Protein AF-A0A8H7S654-F1 (afdb_monomer_lite)

pLDDT: mean 80.06, std 17.84, range [28.2, 95.56]

Sequence (142 aa):
MSFQNPVYKNNNNHPKLPYNKSERLGEFLGFVPDQLANDLYNTYNVVVYTTLESLESYLKTLDGLSEIQIKEQLQRFDEKVEQILDKNFSGFEKYFYDNIFGVMIEGHIPLEHYEGLDLDVTEEQEDVVDRALEKSRRVVLA

Structure (mmCIF, N/CA/C/O backbone):
data_AF-A0A8H7S654-F1
#
_entry.id   AF-A0A8H7S654-F1
#
loop_
_atom_site.group_PDB
_atom_site.id
_atom_site.type_symbol
_atom_site.label_atom_id
_atom_site.label_alt_id
_atom_site.label_comp_id
_atom_site.label_asym_id
_atom_site.label_entity_id
_atom_site.label_seq_id
_atom_site.pdbx_PDB_ins_code
_atom_site.Cartn_x
_atom_site.Cartn_y
_atom_site.Cartn_z
_atom_site.occupancy
_atom_site.B_iso_or_equiv
_atom_site.auth_seq_id
_atom_site.auth_comp_id
_atom_site.auth_asym_id
_atom_site.auth_atom_id
_atom_site.pdbx_PDB_model_num
ATOM 1 N N . MET A 1 1 ? 22.113 -33.202 -12.160 1.00 37.47 1 MET A N 1
ATOM 2 C CA . MET A 1 1 ? 21.570 -32.321 -13.213 1.00 37.47 1 MET A CA 1
ATOM 3 C C . MET A 1 1 ? 22.258 -30.978 -13.070 1.00 37.47 1 MET A C 1
ATOM 5 O O . MET A 1 1 ? 21.954 -30.233 -12.152 1.00 37.47 1 MET A O 1
ATOM 9 N N . SER A 1 2 ? 23.295 -30.754 -13.869 1.00 28.20 2 SER A N 1
ATOM 10 C CA . SER A 1 2 ? 24.082 -29.523 -13.883 1.00 28.20 2 SER A CA 1
ATOM 11 C C . SER A 1 2 ? 23.364 -28.496 -14.751 1.00 28.20 2 SER A C 1
ATOM 13 O O . SER A 1 2 ? 23.279 -28.684 -15.964 1.00 28.20 2 SER A O 1
ATOM 15 N N . PHE A 1 3 ? 22.837 -27.440 -14.135 1.00 31.19 3 PHE A N 1
ATOM 16 C CA . PHE A 1 3 ? 22.347 -26.272 -14.858 1.00 31.19 3 PHE A CA 1
ATOM 17 C C . PHE A 1 3 ? 23.545 -25.617 -15.551 1.00 31.19 3 PHE A C 1
ATOM 19 O O . PHE A 1 3 ? 24.429 -25.063 -14.898 1.00 31.19 3 PHE A O 1
ATOM 26 N N . GLN A 1 4 ? 23.622 -25.754 -16.873 1.00 29.33 4 GLN A N 1
ATOM 27 C CA . GLN A 1 4 ? 24.526 -24.943 -17.675 1.00 29.33 4 GLN A CA 1
ATOM 28 C C . GLN A 1 4 ? 23.975 -23.519 -17.658 1.00 29.33 4 GLN A C 1
ATOM 30 O O . GLN A 1 4 ? 22.945 -23.248 -18.269 1.00 29.33 4 GLN A O 1
ATOM 35 N N . ASN A 1 5 ? 24.643 -22.625 -16.930 1.00 30.09 5 ASN A N 1
ATOM 36 C CA . ASN A 1 5 ? 24.411 -21.194 -17.078 1.00 30.09 5 ASN A CA 1
ATOM 37 C C . ASN A 1 5 ? 24.701 -20.818 -18.538 1.00 30.09 5 ASN A C 1
ATOM 39 O O . ASN A 1 5 ? 25.809 -21.107 -19.009 1.00 30.09 5 ASN A O 1
ATOM 43 N N . PRO A 1 6 ? 23.760 -20.193 -19.266 1.00 37.00 6 PRO A N 1
ATOM 44 C CA . PRO A 1 6 ? 24.076 -19.645 -20.571 1.00 37.00 6 PRO A CA 1
ATOM 45 C C . PRO A 1 6 ? 25.185 -18.604 -20.393 1.00 37.00 6 PRO A C 1
ATOM 47 O O . PRO A 1 6 ? 25.099 -17.699 -19.563 1.00 37.00 6 PRO A O 1
ATOM 50 N N . VAL A 1 7 ? 26.272 -18.787 -21.142 1.00 32.69 7 VAL A N 1
ATOM 51 C CA . VAL A 1 7 ? 27.391 -17.847 -21.197 1.00 32.69 7 VAL A CA 1
ATOM 52 C C . VAL A 1 7 ? 26.879 -16.589 -21.888 1.00 32.69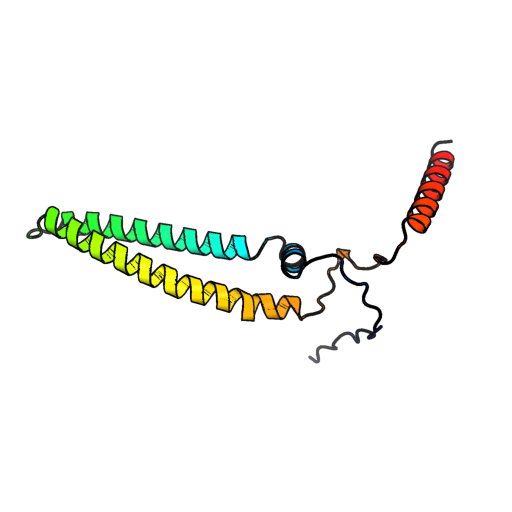 7 VAL A C 1
ATOM 54 O O . VAL A 1 7 ? 26.892 -16.495 -23.115 1.00 32.69 7 VAL A O 1
ATOM 57 N N . TYR A 1 8 ? 26.406 -15.626 -21.102 1.00 38.25 8 TYR A N 1
ATOM 58 C CA . TYR A 1 8 ? 26.170 -14.278 -21.592 1.00 38.25 8 TYR A CA 1
ATOM 59 C C . TYR A 1 8 ? 27.522 -13.707 -22.017 1.00 38.25 8 TYR A C 1
ATOM 61 O O . TYR A 1 8 ? 28.416 -13.490 -21.196 1.00 38.25 8 TYR A O 1
ATOM 69 N N . LYS A 1 9 ? 27.702 -13.522 -23.329 1.00 35.19 9 LYS A N 1
ATOM 70 C CA . LYS A 1 9 ? 28.824 -12.753 -23.862 1.00 35.19 9 LYS A CA 1
ATOM 71 C C . LYS A 1 9 ? 28.697 -11.347 -23.291 1.00 35.19 9 LYS A C 1
ATOM 73 O O . LYS A 1 9 ? 27.793 -10.610 -23.668 1.00 35.19 9 LYS A O 1
ATOM 78 N N . ASN A 1 10 ? 29.587 -11.015 -22.364 1.00 38.44 10 ASN A N 1
ATOM 79 C CA . ASN A 1 10 ? 29.697 -9.688 -21.786 1.00 38.44 10 ASN A CA 1
ATOM 80 C C . ASN A 1 10 ? 30.228 -8.722 -22.858 1.00 38.44 10 ASN A C 1
ATOM 82 O O . ASN A 1 10 ? 31.432 -8.489 -22.967 1.00 38.44 10 ASN A O 1
ATOM 86 N N . ASN A 1 11 ? 29.331 -8.236 -23.714 1.00 37.34 11 ASN A N 1
ATOM 87 C CA . ASN A 1 11 ? 29.582 -7.062 -24.530 1.00 37.34 11 ASN A CA 1
ATOM 88 C C . ASN A 1 11 ? 29.307 -5.857 -23.632 1.00 37.34 11 ASN A C 1
ATOM 90 O O . ASN A 1 11 ? 28.156 -5.521 -23.383 1.00 37.34 11 ASN A O 1
ATOM 94 N N . ASN A 1 12 ? 30.372 -5.201 -23.171 1.00 37.12 12 ASN A N 1
ATOM 95 C CA . ASN A 1 12 ? 30.350 -3.997 -22.328 1.00 37.12 12 ASN A CA 1
ATOM 96 C C . ASN A 1 12 ? 29.706 -2.751 -22.994 1.00 37.12 12 ASN A C 1
ATOM 98 O O . ASN A 1 12 ? 29.946 -1.632 -22.554 1.00 37.12 12 ASN A O 1
ATOM 102 N N . ASN A 1 13 ? 28.891 -2.930 -24.034 1.00 42.69 13 ASN A N 1
ATOM 103 C CA . ASN A 1 13 ? 28.060 -1.902 -24.648 1.00 42.69 13 ASN A CA 1
ATOM 104 C C . ASN A 1 13 ? 26.600 -2.271 -24.385 1.00 42.69 13 ASN A C 1
ATOM 106 O O . ASN A 1 13 ? 25.887 -2.705 -25.285 1.00 42.69 13 ASN A O 1
ATOM 110 N N . HIS A 1 14 ? 26.175 -2.166 -23.128 1.00 46.88 14 HIS A N 1
ATOM 111 C CA . HIS A 1 14 ? 24.747 -2.122 -22.858 1.00 46.88 14 HIS A CA 1
ATOM 112 C C . HIS A 1 14 ? 24.264 -0.717 -23.236 1.00 46.88 14 HIS A C 1
ATOM 114 O O . HIS A 1 14 ? 24.842 0.250 -22.721 1.00 46.88 14 HIS A O 1
ATOM 120 N N . PRO A 1 15 ? 23.261 -0.587 -24.125 1.00 50.28 15 PRO A N 1
ATOM 121 C CA . PRO A 1 15 ? 22.669 0.707 -24.428 1.00 50.28 15 PRO A CA 1
ATOM 122 C C . PRO A 1 15 ? 22.257 1.364 -23.112 1.00 50.28 15 PRO A C 1
ATOM 124 O O . PRO A 1 15 ? 21.775 0.696 -22.187 1.00 50.28 15 PRO A O 1
ATOM 127 N N . LYS 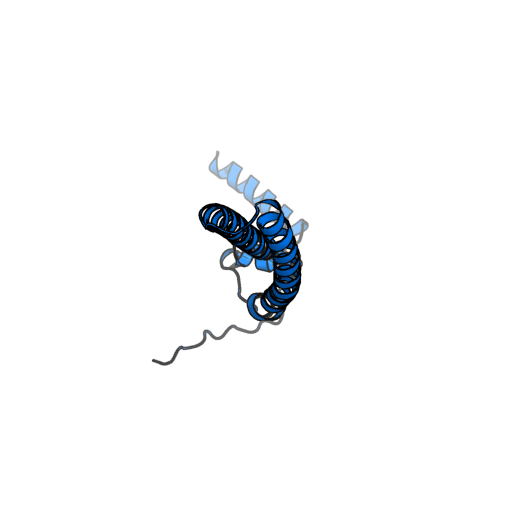A 1 16 ? 22.506 2.671 -22.983 1.00 49.75 16 LYS A N 1
ATOM 128 C CA . LYS A 1 16 ? 22.034 3.424 -21.818 1.00 49.75 16 LYS A CA 1
ATOM 129 C C . LYS A 1 16 ? 20.514 3.388 -21.854 1.00 49.75 16 LYS A C 1
ATOM 131 O O . LYS A 1 16 ? 19.899 4.123 -22.616 1.00 49.75 16 LYS A O 1
ATOM 136 N N . LEU A 1 17 ? 19.933 2.518 -21.033 1.00 56.25 17 LEU A N 1
ATOM 137 C CA . LEU A 1 17 ? 18.489 2.394 -20.914 1.00 56.25 17 LEU A CA 1
ATOM 138 C C . LEU A 1 17 ? 17.906 3.777 -20.567 1.00 56.25 17 LEU A C 1
ATOM 140 O O . LEU A 1 17 ? 18.407 4.421 -19.640 1.00 56.25 17 LEU A O 1
ATOM 144 N N . PRO A 1 18 ? 16.877 4.249 -21.286 1.00 55.88 18 PRO A N 1
ATOM 145 C CA . PRO A 1 18 ? 16.382 5.621 -21.160 1.00 55.88 18 PRO A CA 1
ATOM 146 C C . PRO A 1 18 ? 15.530 5.867 -19.900 1.00 55.88 18 PRO A C 1
ATOM 148 O O . PRO A 1 18 ? 15.004 6.964 -19.728 1.00 55.88 18 PRO A O 1
ATOM 151 N N . TYR A 1 19 ? 15.406 4.877 -19.011 1.00 63.47 19 TYR A N 1
ATOM 152 C CA . TYR A 1 19 ? 14.404 4.848 -17.945 1.00 63.47 19 TYR A CA 1
ATOM 153 C C . TYR A 1 19 ? 14.995 4.798 -16.536 1.00 63.47 19 TYR A C 1
ATOM 155 O O . TYR A 1 19 ? 16.118 4.335 -16.303 1.00 63.47 19 TYR A O 1
ATOM 163 N N . ASN A 1 20 ? 14.200 5.254 -15.568 1.00 70.44 20 ASN A N 1
ATOM 164 C CA . ASN A 1 20 ? 14.524 5.143 -14.152 1.00 70.44 20 ASN A CA 1
ATOM 165 C C . ASN A 1 20 ? 14.342 3.690 -13.647 1.00 70.44 20 ASN A C 1
ATOM 167 O O . ASN A 1 20 ? 13.704 2.849 -14.282 1.00 70.44 20 ASN A O 1
ATOM 171 N N . LYS A 1 21 ? 14.906 3.369 -12.474 1.00 73.44 21 LYS A N 1
ATOM 172 C CA . LYS A 1 21 ? 14.855 2.009 -11.897 1.00 73.44 21 LYS A CA 1
ATOM 173 C C . LYS A 1 21 ? 13.424 1.490 -11.672 1.00 73.44 21 LYS A C 1
ATOM 175 O O . LYS A 1 21 ? 13.189 0.294 -11.829 1.00 73.44 21 LYS A O 1
ATOM 180 N N . SER A 1 22 ? 12.493 2.369 -11.309 1.00 72.50 22 SER A N 1
ATOM 181 C CA . SER A 1 22 ? 11.094 2.030 -11.029 1.00 72.50 22 SER A CA 1
ATOM 182 C C . SER A 1 22 ? 10.303 1.725 -12.302 1.00 72.50 22 SER A C 1
ATOM 184 O O . SER A 1 22 ? 9.494 0.805 -12.301 1.00 72.50 22 SER A O 1
ATOM 186 N N . GLU A 1 23 ? 10.569 2.434 -13.400 1.00 76.19 23 GLU A N 1
ATOM 187 C CA . GLU A 1 23 ? 9.962 2.181 -14.716 1.00 76.19 23 GLU A CA 1
ATOM 188 C C . GLU A 1 23 ? 10.365 0.804 -15.250 1.00 76.19 23 GLU A C 1
ATOM 190 O O . GLU A 1 23 ? 9.508 0.029 -15.671 1.00 76.19 23 GLU A O 1
ATOM 195 N N . ARG A 1 24 ? 11.649 0.445 -15.125 1.00 75.69 24 ARG A N 1
ATOM 196 C CA . ARG A 1 24 ? 12.143 -0.885 -15.512 1.00 75.69 24 ARG A CA 1
ATOM 197 C C . ARG A 1 24 ? 11.527 -2.005 -14.673 1.00 75.69 24 ARG A C 1
ATOM 199 O O . ARG A 1 24 ? 11.211 -3.066 -15.203 1.00 75.69 24 ARG A O 1
ATOM 206 N N . LEU A 1 25 ? 11.361 -1.788 -13.367 1.00 78.38 25 LEU A N 1
ATOM 207 C CA . LEU A 1 25 ? 10.642 -2.737 -12.512 1.00 78.38 25 LEU A CA 1
ATOM 208 C C . LEU A 1 25 ? 9.180 -2.867 -12.927 1.00 78.38 25 LEU A C 1
ATOM 210 O O . LEU A 1 25 ? 8.675 -3.982 -12.972 1.00 78.38 25 LEU A O 1
ATOM 214 N N . GLY A 1 26 ? 8.526 -1.749 -13.243 1.00 80.12 26 GLY A N 1
ATOM 215 C CA . GLY A 1 26 ? 7.148 -1.731 -13.722 1.00 80.12 26 GLY A CA 1
ATOM 216 C C . GLY A 1 26 ? 6.965 -2.552 -14.993 1.00 80.12 26 GLY A C 1
ATOM 217 O O . GLY A 1 26 ? 6.055 -3.372 -15.080 1.00 80.12 26 GLY A O 1
ATOM 218 N N . GLU A 1 27 ? 7.875 -2.384 -15.949 1.00 80.25 27 GLU A N 1
ATOM 219 C CA . GLU A 1 27 ? 7.902 -3.150 -17.193 1.00 80.25 27 GLU A CA 1
ATOM 220 C C . GLU A 1 27 ? 8.183 -4.641 -16.953 1.00 80.25 27 GLU A C 1
ATOM 222 O O . GLU A 1 27 ? 7.499 -5.496 -17.512 1.00 80.25 27 GLU A O 1
ATOM 227 N N . PHE A 1 28 ? 9.140 -4.968 -16.078 1.00 80.12 28 PHE A N 1
ATOM 228 C CA . PHE A 1 28 ? 9.479 -6.355 -15.750 1.00 80.12 28 PHE A CA 1
ATOM 229 C C . PHE A 1 28 ? 8.361 -7.095 -15.012 1.00 80.12 28 PHE A C 1
ATOM 231 O O . PHE A 1 28 ? 8.099 -8.264 -15.289 1.00 80.12 28 PHE A O 1
ATOM 238 N N . LEU A 1 29 ? 7.706 -6.430 -14.064 1.00 82.00 29 LEU A N 1
ATOM 239 C CA . LEU A 1 29 ? 6.672 -7.032 -13.228 1.00 82.00 29 LEU A CA 1
ATOM 240 C C . LEU A 1 29 ? 5.282 -6.974 -13.874 1.00 82.00 29 LEU A C 1
ATOM 242 O O . LEU A 1 29 ? 4.390 -7.715 -13.465 1.00 82.00 29 LEU A O 1
ATOM 246 N N . GLY A 1 30 ? 5.080 -6.094 -14.858 1.00 84.75 30 GLY A N 1
ATOM 247 C CA . GLY A 1 30 ? 3.763 -5.787 -15.421 1.00 84.75 30 GLY A CA 1
ATOM 248 C C . GLY A 1 30 ? 2.869 -4.963 -14.485 1.00 84.75 30 GLY A C 1
ATOM 249 O O . GLY A 1 30 ? 1.692 -4.764 -14.778 1.00 84.75 30 GLY A O 1
ATOM 250 N N . PHE A 1 31 ? 3.407 -4.491 -13.359 1.00 84.25 31 PHE A N 1
ATOM 251 C CA . PHE A 1 31 ? 2.745 -3.614 -12.397 1.00 84.25 31 PHE A CA 1
ATOM 252 C C . PHE A 1 31 ? 3.787 -2.760 -11.675 1.00 84.25 31 PHE A C 1
ATOM 254 O O . PHE A 1 31 ? 4.948 -3.150 -11.560 1.00 84.25 31 PHE A O 1
ATOM 261 N N . VAL A 1 32 ? 3.378 -1.606 -11.144 1.00 85.12 32 VAL A N 1
ATOM 262 C CA . VAL A 1 32 ? 4.284 -0.754 -10.364 1.00 85.12 32 VAL A CA 1
ATOM 263 C C . VAL A 1 32 ? 4.361 -1.291 -8.929 1.00 85.12 32 VAL A C 1
ATOM 265 O O . VAL A 1 32 ? 3.321 -1.380 -8.279 1.00 85.12 32 VAL A O 1
ATOM 268 N N . PRO A 1 33 ? 5.553 -1.615 -8.397 1.00 83.69 33 PRO A N 1
ATOM 269 C CA . PRO A 1 33 ? 5.756 -2.024 -7.003 1.00 83.69 33 PRO A CA 1
ATOM 270 C C . PRO A 1 33 ? 4.969 -1.235 -5.949 1.00 83.69 33 PRO A C 1
ATOM 272 O O . PRO A 1 33 ? 4.397 -1.836 -5.038 1.00 83.69 33 PRO A O 1
ATOM 275 N N . ASP A 1 34 ? 4.878 0.089 -6.117 1.00 84.69 34 ASP A N 1
ATOM 276 C CA . ASP A 1 34 ? 4.175 0.982 -5.187 1.00 84.69 34 ASP A CA 1
AT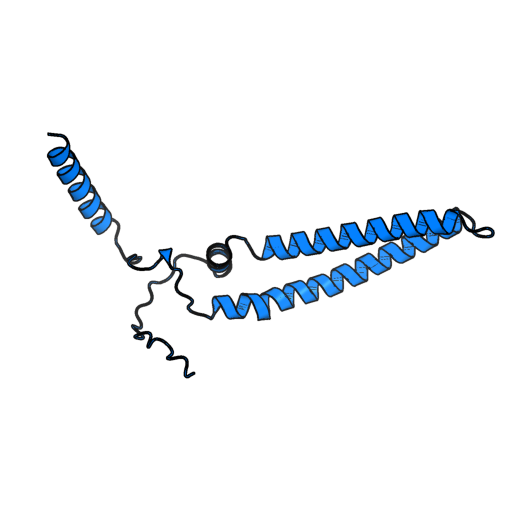OM 277 C C . ASP A 1 34 ? 2.686 0.640 -5.115 1.00 84.69 34 ASP A C 1
ATOM 279 O O . ASP A 1 34 ? 2.071 0.725 -4.056 1.00 84.69 34 ASP A O 1
ATOM 283 N N . GLN A 1 35 ? 2.091 0.218 -6.233 1.00 87.75 35 GLN A N 1
ATOM 284 C CA . GLN A 1 35 ? 0.691 -0.202 -6.268 1.00 87.75 35 GLN A CA 1
ATOM 285 C C . GLN A 1 35 ? 0.484 -1.459 -5.427 1.00 87.75 35 GLN A C 1
ATOM 287 O O . GLN A 1 35 ? -0.443 -1.498 -4.628 1.00 87.75 35 GLN A O 1
ATOM 292 N N . LEU A 1 36 ? 1.387 -2.440 -5.519 1.00 88.56 36 LEU A N 1
ATOM 293 C CA . LEU A 1 36 ? 1.298 -3.656 -4.710 1.00 88.56 36 LEU A CA 1
ATOM 294 C C . LEU A 1 36 ? 1.429 -3.354 -3.210 1.00 88.56 36 LEU A C 1
ATOM 296 O O . LEU A 1 36 ? 0.667 -3.894 -2.410 1.00 88.56 36 LEU A O 1
ATOM 300 N N . ALA A 1 37 ? 2.372 -2.492 -2.817 1.00 88.50 37 ALA A N 1
ATOM 301 C CA . ALA A 1 37 ? 2.515 -2.080 -1.421 1.00 88.50 37 ALA A CA 1
ATOM 302 C C . ALA A 1 37 ? 1.245 -1.371 -0.914 1.00 88.50 37 ALA A C 1
ATOM 304 O O . ALA A 1 37 ? 0.729 -1.715 0.150 1.00 88.50 37 ALA A O 1
ATOM 305 N N . ASN A 1 38 ? 0.687 -0.453 -1.705 1.00 90.38 38 ASN A N 1
ATOM 306 C CA . ASN A 1 38 ? -0.560 0.235 -1.370 1.00 90.38 38 ASN A CA 1
ATOM 307 C C . ASN A 1 38 ? -1.756 -0.722 -1.262 1.00 90.38 38 ASN A C 1
ATOM 309 O O . ASN A 1 38 ? -2.539 -0.626 -0.318 1.00 90.38 38 ASN A O 1
ATOM 313 N N . ASP A 1 39 ? -1.895 -1.674 -2.184 1.00 93.56 39 ASP A N 1
ATOM 314 C CA . ASP A 1 39 ? -2.986 -2.653 -2.167 1.00 93.56 39 ASP A CA 1
ATOM 315 C C . ASP A 1 39 ? -2.905 -3.571 -0.943 1.00 93.56 39 ASP A C 1
ATOM 317 O O . ASP A 1 39 ? -3.924 -3.875 -0.311 1.00 93.56 39 ASP A O 1
ATOM 321 N N . LEU A 1 40 ? -1.690 -3.972 -0.556 1.00 91.44 40 LEU A N 1
ATOM 322 C CA . LEU A 1 40 ? -1.458 -4.719 0.677 1.00 91.44 40 LEU A CA 1
ATOM 323 C C . LEU A 1 40 ? -1.849 -3.889 1.904 1.00 91.44 40 LEU A C 1
ATOM 325 O O . LEU A 1 40 ? -2.595 -4.390 2.745 1.00 91.44 40 LEU A O 1
ATOM 329 N N . TYR A 1 41 ? -1.415 -2.629 1.994 1.00 91.81 41 TYR A N 1
ATOM 330 C CA . TYR A 1 41 ? -1.770 -1.733 3.100 1.00 91.81 41 TYR A CA 1
ATOM 331 C C . TYR A 1 41 ? -3.288 -1.556 3.229 1.00 91.81 41 TYR A C 1
ATOM 333 O O . TYR A 1 41 ? -3.860 -1.754 4.302 1.00 91.81 41 TYR A O 1
ATOM 341 N N . ASN A 1 42 ? -3.963 -1.285 2.112 1.00 93.12 42 ASN A N 1
ATOM 342 C CA . ASN A 1 42 ? -5.417 -1.152 2.066 1.00 93.12 42 ASN A CA 1
ATOM 343 C C . ASN A 1 42 ? -6.119 -2.439 2.513 1.00 93.12 42 ASN A C 1
ATOM 345 O O . ASN A 1 42 ? -7.083 -2.388 3.277 1.00 93.12 42 ASN A O 1
ATOM 349 N N . THR A 1 43 ? -5.617 -3.599 2.086 1.00 94.69 43 THR A N 1
ATOM 350 C CA . THR A 1 43 ? -6.151 -4.899 2.509 1.00 94.69 43 THR A CA 1
ATOM 351 C C . THR A 1 43 ? -6.007 -5.094 4.018 1.00 94.69 43 THR A C 1
ATOM 353 O O . THR A 1 43 ? -6.961 -5.515 4.672 1.00 94.69 43 THR A O 1
ATOM 356 N N . TYR A 1 44 ? -4.850 -4.753 4.593 1.00 90.38 44 TYR A N 1
ATOM 357 C CA . TYR A 1 44 ? -4.650 -4.812 6.041 1.00 90.38 44 TYR A CA 1
ATOM 358 C C . TYR A 1 44 ? -5.640 -3.920 6.790 1.00 90.38 44 TYR A C 1
ATOM 360 O O . TYR A 1 44 ? -6.273 -4.395 7.734 1.00 90.38 44 TYR A O 1
ATOM 368 N N . ASN A 1 45 ? -5.840 -2.681 6.337 1.00 90.75 45 ASN A N 1
ATOM 369 C CA . ASN A 1 45 ? -6.804 -1.763 6.944 1.00 90.75 45 ASN A CA 1
ATOM 370 C C . ASN A 1 45 ? -8.228 -2.324 6.909 1.00 90.75 45 ASN A C 1
ATOM 372 O O . ASN A 1 45 ? -8.913 -2.330 7.930 1.00 90.75 45 ASN A O 1
ATOM 376 N N . VAL A 1 46 ? -8.661 -2.882 5.773 1.00 94.62 46 VAL A N 1
ATOM 377 C CA . VAL A 1 46 ? -9.982 -3.522 5.666 1.00 94.62 46 VAL A CA 1
ATOM 378 C C . VAL A 1 46 ? -10.132 -4.654 6.682 1.00 94.62 46 VAL A C 1
ATOM 380 O O . VAL A 1 46 ? -11.149 -4.719 7.375 1.00 94.62 46 VAL A O 1
ATOM 383 N N . VAL A 1 47 ? -9.131 -5.532 6.815 1.00 94.56 47 VAL A N 1
ATOM 384 C CA . VAL A 1 47 ? -9.179 -6.640 7.784 1.00 94.56 47 VAL A CA 1
ATOM 385 C C . VAL A 1 47 ? -9.258 -6.118 9.216 1.00 94.56 47 VAL A C 1
ATOM 387 O O . VAL A 1 47 ? -10.037 -6.641 10.015 1.00 94.56 47 VAL A O 1
ATOM 390 N N . VAL A 1 48 ? -8.482 -5.089 9.544 1.00 92.12 48 VAL A N 1
ATOM 391 C CA . VAL A 1 48 ? -8.424 -4.504 10.887 1.00 92.12 48 VAL A CA 1
ATOM 392 C C . VAL A 1 48 ? -9.763 -3.892 11.261 1.00 92.12 48 VAL A C 1
ATOM 394 O O . VAL A 1 48 ? -10.349 -4.324 12.253 1.00 92.12 48 VAL A O 1
ATOM 397 N N . TYR A 1 49 ? -10.303 -2.986 10.444 1.00 93.44 49 TYR A N 1
ATOM 398 C CA . TYR A 1 49 ? -11.589 -2.353 10.735 1.00 93.44 49 TYR A CA 1
ATOM 399 C C . TYR A 1 49 ? -12.725 -3.378 10.795 1.00 93.44 49 TYR A C 1
ATOM 401 O O . TYR A 1 49 ? -13.491 -3.380 11.755 1.00 93.44 49 TYR A O 1
ATOM 409 N N . THR A 1 50 ? -12.764 -4.342 9.868 1.00 95.56 50 THR A N 1
ATOM 410 C CA . THR A 1 50 ? -13.758 -5.433 9.906 1.00 95.56 50 THR A CA 1
ATOM 411 C C . THR A 1 50 ? -13.664 -6.240 11.206 1.00 95.56 50 THR A C 1
ATOM 413 O O . THR A 1 50 ? -14.676 -6.639 11.791 1.00 95.56 50 THR A O 1
ATOM 416 N N . THR A 1 51 ? -12.443 -6.486 11.690 1.00 94.94 51 THR A N 1
ATOM 417 C CA . T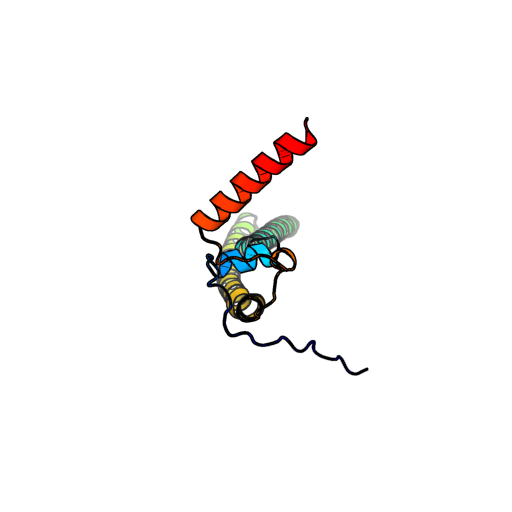HR A 1 51 ? -12.214 -7.206 12.949 1.00 94.94 51 THR A CA 1
ATOM 418 C C . THR A 1 51 ? -12.654 -6.376 14.152 1.00 94.94 51 THR A C 1
ATOM 420 O O . THR A 1 51 ? -13.273 -6.921 15.064 1.00 94.94 51 THR A O 1
ATOM 423 N N . LEU A 1 52 ? -12.381 -5.069 14.156 1.00 93.56 52 LEU A N 1
ATOM 424 C CA . LEU A 1 52 ? -12.797 -4.154 15.220 1.00 93.56 52 LEU A CA 1
ATOM 425 C C . LEU A 1 52 ? -14.318 -4.017 15.298 1.00 93.56 52 LEU A C 1
ATOM 427 O O . LEU A 1 52 ? -14.873 -4.112 16.388 1.00 93.56 52 LEU A O 1
ATOM 431 N N . GLU A 1 53 ? -14.998 -3.891 14.160 1.00 93.38 53 GLU A N 1
ATOM 432 C CA . GLU A 1 53 ? -16.464 -3.864 14.082 1.00 93.38 53 GLU A CA 1
ATOM 433 C C . GLU A 1 53 ? -17.087 -5.177 14.577 1.00 93.38 53 GLU A C 1
ATOM 435 O O . GLU A 1 53 ? -18.081 -5.188 15.315 1.00 93.38 53 GLU A O 1
ATOM 440 N N . SER A 1 54 ? -16.479 -6.307 14.209 1.00 95.38 54 SER A N 1
ATOM 441 C CA . SER A 1 54 ? -16.905 -7.630 14.674 1.00 95.38 54 SER A CA 1
ATOM 442 C C . SER A 1 54 ? -16.700 -7.783 16.182 1.00 95.38 54 SER A C 1
ATOM 444 O O . SER A 1 54 ? -17.565 -8.316 16.880 1.00 95.38 54 SER A O 1
ATOM 446 N N . LEU A 1 55 ? -15.578 -7.280 16.702 1.00 93.75 55 LEU A N 1
ATOM 447 C CA . LEU A 1 55 ? -15.281 -7.266 18.129 1.00 93.75 55 LEU A CA 1
ATOM 448 C C . LEU A 1 55 ? -16.252 -6.357 18.890 1.00 93.75 55 LEU A C 1
ATOM 450 O O . LEU A 1 55 ? -16.755 -6.764 19.934 1.00 93.75 55 LEU A O 1
ATOM 454 N N . GLU A 1 56 ? -16.572 -5.172 18.367 1.00 93.25 56 GLU A N 1
ATOM 455 C CA . GLU A 1 56 ? -17.586 -4.280 18.937 1.00 93.25 56 GLU A CA 1
ATOM 456 C C . GLU A 1 56 ? -18.941 -4.974 19.032 1.00 93.25 56 GLU A C 1
ATOM 458 O O . GLU A 1 56 ? -19.573 -4.980 20.091 1.00 93.25 56 GLU A O 1
ATOM 463 N N . SER A 1 57 ? -19.361 -5.594 17.931 1.00 93.38 57 SER A N 1
ATOM 464 C CA . SER A 1 57 ? -20.626 -6.316 17.848 1.00 93.38 57 SER A CA 1
ATOM 465 C C . SER A 1 57 ? -20.677 -7.451 18.864 1.00 93.38 57 SER A C 1
ATOM 467 O O . SER A 1 57 ? -21.676 -7.597 19.563 1.00 93.38 57 SER A O 1
ATOM 469 N N . TYR A 1 58 ? -19.588 -8.208 19.008 1.00 94.19 58 TYR A N 1
ATOM 470 C CA . TYR A 1 58 ? -19.475 -9.262 20.011 1.00 94.19 58 TYR A CA 1
ATOM 471 C C . TYR A 1 58 ? -19.535 -8.711 21.442 1.00 94.19 58 TYR A C 1
ATOM 473 O O . TYR A 1 58 ? -20.314 -9.209 22.252 1.00 94.19 58 TYR A O 1
ATOM 481 N N . LEU A 1 59 ? -18.772 -7.663 21.764 1.00 93.19 59 LEU A N 1
ATOM 482 C CA . LEU A 1 59 ? -18.745 -7.081 23.110 1.00 93.19 59 LEU A CA 1
ATOM 483 C C . LEU A 1 59 ? -20.113 -6.536 23.537 1.00 93.19 59 LEU A C 1
ATOM 485 O O . LEU A 1 59 ? -20.473 -6.670 24.703 1.00 93.19 59 LEU A O 1
ATOM 489 N N . LYS A 1 60 ? -20.902 -5.993 22.601 1.00 91.06 60 LYS A N 1
ATOM 490 C CA . LYS A 1 60 ? -22.284 -5.548 22.854 1.00 91.06 60 LYS A CA 1
ATOM 491 C C . LYS A 1 60 ? -23.243 -6.688 23.214 1.00 91.06 60 LYS A C 1
ATOM 493 O O . LYS A 1 60 ? -24.301 -6.421 23.772 1.00 91.06 60 LYS A O 1
ATOM 498 N N . THR A 1 61 ? -22.899 -7.943 22.910 1.00 93.06 61 THR A N 1
ATOM 499 C CA . THR A 1 61 ? -23.699 -9.112 23.323 1.00 93.06 61 THR A CA 1
ATOM 500 C C . THR A 1 61 ? -23.405 -9.583 24.746 1.00 93.06 61 THR A C 1
ATOM 502 O O . THR A 1 61 ? -24.141 -10.418 25.268 1.00 93.06 61 THR A O 1
ATOM 505 N N . LEU A 1 62 ? -22.334 -9.084 25.373 1.00 91.38 62 LEU A N 1
ATOM 506 C CA . LEU A 1 62 ? -21.923 -9.500 26.708 1.00 91.38 62 LEU A CA 1
ATOM 507 C C . LEU A 1 62 ? -22.591 -8.641 27.783 1.00 91.38 62 LEU A C 1
ATOM 509 O O . LEU A 1 62 ? -22.505 -7.413 27.768 1.00 91.38 62 LEU A O 1
ATOM 513 N N . ASP A 1 63 ? -23.184 -9.302 28.773 1.00 87.81 63 ASP A N 1
ATOM 514 C CA . ASP A 1 63 ? -23.737 -8.627 29.941 1.00 87.81 63 ASP A CA 1
ATOM 515 C C . ASP A 1 63 ? -22.623 -8.023 30.815 1.00 87.81 63 ASP A C 1
ATOM 517 O O . ASP A 1 63 ? -21.582 -8.637 31.060 1.00 87.81 63 ASP A O 1
ATOM 521 N N . GLY A 1 64 ? -22.863 -6.819 31.340 1.00 86.25 64 GLY A N 1
ATOM 522 C CA . GLY A 1 64 ? -21.977 -6.158 32.308 1.00 86.25 64 GLY A CA 1
ATOM 523 C C . GLY A 1 64 ? -20.983 -5.152 31.723 1.00 86.25 64 GLY A C 1
ATOM 524 O O . GLY A 1 64 ? -20.256 -4.518 32.488 1.00 86.25 64 GLY A O 1
ATOM 525 N N . LEU A 1 65 ? -20.976 -4.949 30.403 1.00 87.69 65 LEU A N 1
ATOM 526 C CA . LEU A 1 65 ? -20.218 -3.881 29.751 1.00 87.69 65 LEU A CA 1
ATOM 527 C C . LEU A 1 65 ? -21.151 -2.749 29.317 1.00 87.69 65 LEU A C 1
ATOM 529 O O . LEU A 1 65 ? -22.189 -2.983 28.704 1.00 87.69 65 LEU A O 1
ATOM 533 N N . SER A 1 66 ? -20.780 -1.502 29.617 1.00 91.50 66 SER A N 1
ATOM 534 C CA . SER A 1 66 ? -21.509 -0.350 29.076 1.00 91.50 66 SER A CA 1
ATOM 535 C C . SER A 1 66 ? -21.058 -0.049 27.645 1.00 91.50 66 SER A C 1
ATOM 537 O O . SER A 1 66 ? -19.866 -0.109 27.338 1.00 91.50 66 SER A O 1
ATOM 539 N N . GLU A 1 67 ? -21.995 0.342 26.777 1.00 89.38 67 GLU A N 1
ATOM 540 C CA . GLU A 1 67 ? -21.688 0.720 25.388 1.00 89.38 67 GLU A CA 1
ATOM 541 C C . GLU A 1 67 ? -20.638 1.836 25.300 1.00 89.38 67 GLU A C 1
ATOM 543 O O . GLU A 1 67 ? -19.776 1.815 24.425 1.00 89.38 67 GLU A O 1
ATOM 548 N N . ILE A 1 68 ? -20.674 2.786 26.242 1.00 90.75 68 ILE A N 1
ATOM 549 C CA . ILE A 1 68 ? -19.715 3.895 26.315 1.00 90.75 68 ILE A CA 1
ATOM 550 C C . ILE A 1 68 ? -18.302 3.359 26.565 1.00 90.75 68 ILE A C 1
ATOM 552 O O . ILE A 1 68 ? -17.375 3.727 25.848 1.00 90.75 68 ILE A O 1
ATOM 556 N N . GLN A 1 69 ? -18.135 2.448 27.530 1.00 90.19 69 GLN A N 1
ATOM 557 C CA . GLN A 1 69 ? -16.833 1.841 27.814 1.00 90.19 69 GLN A CA 1
ATOM 558 C C . GLN A 1 69 ? -16.324 1.013 26.635 1.00 90.19 69 GLN A C 1
ATOM 560 O O . GLN A 1 69 ? -15.142 1.101 26.312 1.00 90.19 69 GLN A O 1
ATOM 565 N N . ILE A 1 70 ? -17.195 0.231 25.984 1.00 91.31 70 ILE A N 1
ATOM 566 C CA . ILE A 1 70 ? -16.824 -0.552 24.797 1.00 91.31 70 ILE A CA 1
ATOM 567 C C . ILE A 1 70 ? -16.277 0.384 23.717 1.00 91.31 70 ILE A C 1
ATOM 569 O O . ILE A 1 70 ? -15.170 0.170 23.226 1.00 91.31 70 ILE A O 1
ATOM 573 N N . LYS A 1 71 ? -17.010 1.458 23.406 1.00 91.38 71 LYS A N 1
ATOM 574 C CA . LYS A 1 71 ? -16.622 2.420 22.373 1.00 91.38 71 LYS A CA 1
ATOM 575 C C . LYS A 1 71 ? -15.311 3.136 22.703 1.00 91.38 71 LYS A C 1
ATOM 577 O O . LYS A 1 71 ? -14.429 3.204 21.855 1.00 91.38 71 LYS A O 1
ATOM 582 N N . GLU A 1 72 ? -15.154 3.632 23.930 1.00 92.50 72 GLU A N 1
ATOM 583 C CA . GLU A 1 72 ? -13.931 4.327 24.351 1.00 92.50 72 GLU A CA 1
ATOM 584 C C . GLU A 1 72 ? -12.694 3.422 24.299 1.00 92.50 72 GLU A C 1
ATOM 586 O O . GLU A 1 72 ? -11.620 3.861 23.884 1.00 92.50 72 GLU A O 1
ATOM 591 N N . GLN A 1 73 ? -12.816 2.163 24.732 1.00 92.44 73 GLN A N 1
ATOM 592 C CA . GLN A 1 73 ? -11.684 1.234 24.728 1.00 92.44 73 GLN A CA 1
ATOM 593 C C . GLN A 1 73 ? -11.350 0.749 23.321 1.00 92.44 73 GLN A C 1
ATOM 595 O O . GLN A 1 73 ? -10.169 0.653 22.993 1.00 92.44 73 GLN A O 1
ATOM 600 N N . LEU A 1 74 ? -12.359 0.483 22.487 1.00 93.50 74 LEU A N 1
ATOM 601 C CA . LEU A 1 74 ? -12.137 0.106 21.094 1.00 93.50 74 LEU A CA 1
ATOM 602 C C . LEU A 1 74 ? -11.496 1.230 20.298 1.00 93.50 74 LEU A C 1
ATOM 604 O O . LEU A 1 74 ? -10.551 0.956 19.575 1.00 93.50 74 LEU A O 1
ATOM 608 N N . GLN A 1 75 ? -11.912 2.480 20.500 1.00 93.19 75 GLN A N 1
ATOM 609 C CA . GLN A 1 75 ? -11.266 3.618 19.850 1.00 93.19 75 GLN A CA 1
ATOM 610 C C . GLN A 1 75 ? -9.781 3.724 20.236 1.00 93.19 75 GLN A C 1
ATOM 612 O O . GLN A 1 75 ? -8.916 3.868 19.383 1.00 93.19 75 GLN A O 1
ATOM 617 N N . ARG A 1 76 ? -9.449 3.589 21.526 1.00 94.12 76 ARG A N 1
ATOM 618 C CA . ARG A 1 76 ? -8.041 3.594 21.970 1.00 94.12 76 ARG A CA 1
ATOM 619 C C . ARG A 1 76 ? -7.246 2.406 21.442 1.00 94.12 76 ARG A C 1
ATOM 621 O O . ARG A 1 76 ? -6.020 2.475 21.353 1.00 94.12 76 ARG A O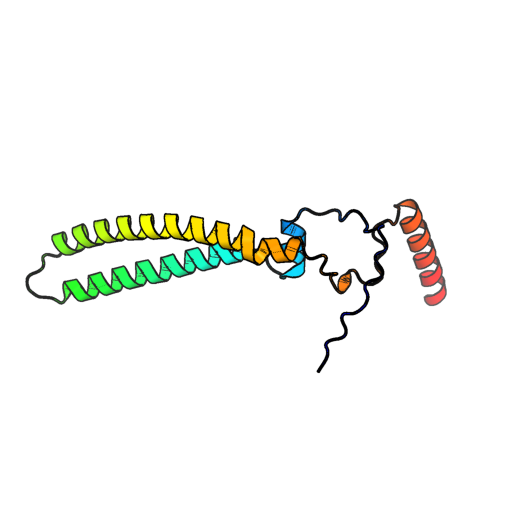 1
ATOM 628 N N . PHE A 1 77 ? -7.911 1.277 21.227 1.00 93.56 77 PHE A N 1
ATOM 629 C CA . PHE A 1 77 ? -7.292 0.093 20.659 1.00 93.56 77 PHE A CA 1
ATOM 630 C C . PHE A 1 77 ? -7.034 0.289 19.162 1.00 93.56 77 PHE A C 1
ATOM 632 O O . PHE A 1 77 ? -5.918 0.025 18.730 1.00 93.56 77 PHE A O 1
ATOM 639 N N . ASP A 1 78 ? -8.001 0.837 18.429 1.00 92.38 78 ASP A N 1
ATOM 640 C CA . ASP A 1 78 ? -7.899 1.220 17.019 1.00 92.38 78 ASP A CA 1
ATOM 641 C C . ASP A 1 78 ? -6.709 2.158 16.777 1.00 92.38 78 ASP A C 1
ATOM 643 O O . ASP A 1 78 ? -5.756 1.780 16.102 1.00 92.38 78 ASP A O 1
ATOM 647 N N . GLU A 1 79 ? -6.651 3.288 17.492 1.00 94.50 79 GLU A N 1
ATOM 648 C CA . GLU A 1 79 ? -5.549 4.261 17.396 1.00 94.50 79 GLU A CA 1
ATOM 649 C C . GLU A 1 79 ? -4.163 3.619 17.622 1.00 94.50 79 GLU A C 1
ATOM 651 O O . GLU A 1 79 ? -3.163 4.009 17.016 1.00 94.50 79 GLU A O 1
ATOM 656 N N . LYS A 1 80 ? -4.069 2.622 18.513 1.00 94.88 80 LYS A N 1
ATOM 657 C CA . LYS A 1 80 ? -2.815 1.889 18.753 1.00 94.88 80 LYS A CA 1
ATOM 658 C C . LYS A 1 80 ? -2.498 0.910 17.635 1.00 94.88 80 LYS A C 1
ATOM 660 O O . LYS A 1 80 ? -1.325 0.742 17.303 1.00 94.88 80 LYS A O 1
ATOM 665 N N . VAL A 1 81 ? -3.508 0.221 17.118 1.00 93.19 81 VAL A N 1
ATOM 666 C CA . VAL A 1 81 ? -3.349 -0.727 16.018 1.00 93.19 81 VAL A CA 1
ATOM 667 C C . VAL A 1 81 ? -2.906 0.018 14.764 1.00 93.19 81 VAL A C 1
ATOM 669 O O . VAL A 1 81 ? -1.912 -0.399 14.177 1.00 93.19 81 VAL A O 1
ATOM 672 N N . GLU A 1 82 ? -3.525 1.152 14.433 1.00 91.75 82 GLU A N 1
ATOM 673 C CA . GLU A 1 82 ? -3.111 2.031 13.330 1.00 91.75 82 GLU A CA 1
ATOM 674 C C . GLU A 1 82 ? -1.641 2.449 13.467 1.00 91.75 82 GLU A C 1
ATOM 676 O O . GLU A 1 82 ? -0.833 2.188 12.579 1.00 91.75 82 GLU A O 1
ATOM 681 N N . GLN A 1 83 ? -1.238 2.977 14.629 1.00 94.31 83 GLN A N 1
ATOM 682 C CA . GLN A 1 83 ? 0.157 3.377 14.864 1.00 94.31 83 GLN A CA 1
ATOM 683 C C . GLN A 1 83 ? 1.156 2.223 14.688 1.00 94.31 83 GLN A C 1
ATOM 685 O O . GLN A 1 83 ? 2.268 2.415 14.183 1.00 94.31 83 GLN A O 1
ATOM 690 N N . ILE A 1 84 ? 0.798 1.023 15.154 1.00 93.56 84 ILE A N 1
ATOM 691 C CA . ILE A 1 84 ? 1.644 -0.168 15.031 1.00 93.56 84 ILE A CA 1
ATOM 692 C C . ILE A 1 84 ? 1.693 -0.632 13.576 1.00 93.56 84 ILE A C 1
ATOM 694 O O . ILE A 1 84 ? 2.772 -0.997 13.101 1.00 93.56 84 ILE A O 1
ATOM 698 N N . LEU A 1 85 ? 0.558 -0.635 12.880 1.00 91.50 85 LEU A N 1
ATOM 699 C CA . LEU A 1 85 ? 0.467 -1.024 11.480 1.00 91.50 85 LEU A CA 1
ATOM 700 C C . LEU A 1 85 ? 1.273 -0.077 10.610 1.00 91.50 85 LEU A C 1
ATOM 702 O O . LEU A 1 85 ? 2.176 -0.554 9.939 1.00 91.50 85 LEU A O 1
ATOM 706 N N . ASP A 1 86 ? 1.059 1.232 10.698 1.00 93.00 86 ASP A N 1
ATOM 707 C CA . ASP A 1 86 ? 1.778 2.229 9.899 1.00 93.00 86 ASP A CA 1
ATOM 708 C C . ASP A 1 86 ? 3.291 2.109 10.061 1.00 93.00 86 ASP A C 1
ATOM 710 O O . ASP A 1 86 ? 4.049 2.079 9.086 1.00 93.00 86 ASP A O 1
ATOM 714 N N . LYS A 1 87 ? 3.752 1.980 11.310 1.00 94.69 87 LYS A N 1
ATOM 715 C CA . LYS A 1 87 ? 5.176 1.828 11.611 1.00 94.69 87 LYS A CA 1
ATOM 716 C C . LYS A 1 87 ? 5.756 0.545 11.017 1.00 94.69 87 LYS A C 1
ATOM 718 O O . LYS A 1 87 ? 6.845 0.575 10.441 1.00 94.69 87 LYS A O 1
ATOM 723 N N . ASN A 1 88 ? 5.077 -0.586 11.198 1.00 92.25 88 ASN A N 1
ATOM 724 C CA . ASN A 1 88 ? 5.566 -1.866 10.688 1.00 92.25 88 ASN A CA 1
ATOM 725 C C . ASN A 1 88 ? 5.451 -1.944 9.168 1.00 92.25 88 ASN A C 1
ATOM 727 O O . ASN A 1 88 ? 6.349 -2.486 8.532 1.00 92.25 88 ASN A O 1
ATOM 731 N N . PHE A 1 89 ? 4.396 -1.374 8.593 1.00 93.12 89 PHE A N 1
ATOM 732 C CA . PHE A 1 89 ? 4.164 -1.370 7.160 1.00 93.12 89 PHE A CA 1
ATOM 733 C C . PHE A 1 89 ? 5.180 -0.486 6.444 1.00 93.12 89 PHE A C 1
ATOM 735 O O . PHE A 1 89 ? 5.761 -0.929 5.465 1.00 93.12 89 PHE A O 1
ATOM 742 N N . SER A 1 90 ? 5.526 0.677 7.003 1.00 91.56 90 SER A N 1
ATOM 743 C CA . SER A 1 90 ? 6.630 1.508 6.495 1.00 91.56 90 SER A CA 1
ATOM 744 C C . SER A 1 90 ? 7.966 0.746 6.486 1.00 91.56 90 SER A C 1
ATOM 746 O O . SER A 1 90 ? 8.769 0.851 5.559 1.00 91.56 90 SER A O 1
ATOM 748 N N . GLY A 1 91 ? 8.228 -0.046 7.534 1.00 92.62 91 GLY A N 1
ATOM 749 C CA . GLY A 1 91 ? 9.413 -0.905 7.609 1.00 92.62 91 GLY A CA 1
ATOM 750 C C . GLY A 1 91 ? 9.378 -2.054 6.599 1.00 92.62 91 GLY A C 1
ATOM 751 O O . GLY A 1 91 ? 10.394 -2.352 5.969 1.00 92.62 91 GLY A O 1
ATOM 752 N N . PHE A 1 92 ? 8.212 -2.677 6.435 1.00 91.06 92 PHE A N 1
ATOM 753 C CA . PHE A 1 92 ? 7.964 -3.721 5.448 1.00 91.06 92 PHE A CA 1
ATOM 754 C C . PHE A 1 92 ? 8.149 -3.194 4.026 1.00 91.06 92 PHE A C 1
ATOM 756 O O . PHE A 1 92 ? 8.922 -3.784 3.283 1.00 91.06 92 PHE A O 1
ATOM 763 N N . GLU A 1 93 ? 7.521 -2.073 3.674 1.00 89.88 93 GLU A N 1
ATOM 764 C CA . GLU A 1 93 ? 7.623 -1.419 2.370 1.00 89.88 93 GLU A CA 1
ATOM 765 C C . GLU A 1 93 ? 9.087 -1.149 2.021 1.00 89.88 93 GLU A C 1
ATOM 767 O O . GLU A 1 93 ? 9.573 -1.587 0.978 1.00 89.88 93 GLU A O 1
ATOM 772 N N . LYS A 1 94 ? 9.837 -0.545 2.950 1.00 90.62 94 LYS A N 1
ATOM 773 C CA . LYS A 1 94 ? 11.272 -0.322 2.768 1.00 90.62 94 LYS A CA 1
ATOM 774 C C . LYS A 1 94 ? 12.039 -1.625 2.532 1.00 90.62 94 LYS A C 1
ATOM 776 O O . LYS A 1 94 ? 12.848 -1.706 1.613 1.00 90.62 94 LYS A O 1
ATOM 781 N N . TYR A 1 95 ? 11.800 -2.652 3.349 1.00 89.94 95 TYR A N 1
ATOM 782 C CA . TYR A 1 95 ? 12.453 -3.950 3.175 1.00 89.94 95 TYR A CA 1
ATOM 783 C C . TYR A 1 95 ? 12.128 -4.571 1.810 1.00 89.94 95 TYR A C 1
ATOM 785 O O . TYR A 1 95 ? 13.020 -5.103 1.148 1.00 89.94 95 TYR A O 1
ATOM 793 N N . PHE A 1 96 ? 10.866 -4.480 1.397 1.00 86.94 96 PHE A N 1
ATOM 794 C CA . PHE A 1 96 ? 10.343 -4.997 0.140 1.00 86.94 96 PHE A CA 1
ATOM 795 C C . PHE A 1 96 ? 11.045 -4.334 -1.055 1.00 86.94 96 PHE A C 1
ATOM 797 O O . PHE A 1 96 ? 11.548 -5.028 -1.942 1.00 86.94 96 PHE A O 1
ATOM 804 N N . TYR A 1 97 ? 11.205 -3.010 -1.018 1.00 84.56 97 TYR A N 1
ATOM 805 C CA . TYR A 1 97 ? 11.986 -2.272 -2.009 1.00 84.56 97 TYR A CA 1
ATOM 806 C C . TYR A 1 97 ? 13.458 -2.644 -2.018 1.00 84.56 97 TYR A C 1
ATOM 808 O O . TYR A 1 97 ? 13.995 -2.983 -3.071 1.00 84.56 97 TYR A O 1
ATOM 816 N N . ASP A 1 98 ? 14.107 -2.612 -0.859 1.00 84.44 98 ASP A N 1
ATOM 817 C CA . ASP A 1 98 ? 15.556 -2.769 -0.777 1.00 84.44 98 ASP A CA 1
ATOM 818 C C . ASP A 1 98 ? 15.998 -4.206 -1.114 1.00 84.44 98 ASP A C 1
ATOM 820 O O . ASP A 1 98 ? 17.046 -4.405 -1.725 1.00 84.44 98 ASP A O 1
ATOM 824 N N . ASN A 1 99 ? 15.207 -5.222 -0.743 1.00 83.06 99 ASN A N 1
ATOM 825 C CA . ASN A 1 99 ? 15.655 -6.622 -0.754 1.00 83.06 99 ASN A CA 1
ATOM 826 C C . ASN A 1 99 ? 14.939 -7.505 -1.774 1.00 83.06 99 ASN A C 1
ATOM 828 O O . ASN A 1 99 ? 15.539 -8.458 -2.264 1.00 83.06 99 ASN A O 1
ATOM 832 N N . ILE A 1 100 ? 13.671 -7.233 -2.085 1.00 82.31 100 ILE A N 1
ATOM 833 C CA . ILE A 1 100 ? 12.920 -8.046 -3.051 1.00 82.31 100 ILE A CA 1
ATOM 834 C C . ILE A 1 100 ? 13.028 -7.405 -4.428 1.00 82.31 100 ILE A C 1
ATOM 836 O O . ILE A 1 100 ? 13.515 -8.038 -5.364 1.00 82.31 100 ILE A O 1
ATOM 840 N N . PHE A 1 101 ? 12.667 -6.128 -4.545 1.00 79.69 101 PHE A N 1
ATOM 841 C CA . PHE A 1 101 ? 12.745 -5.423 -5.824 1.00 79.69 101 PHE A CA 1
ATOM 842 C C . PHE A 1 101 ? 14.154 -4.923 -6.158 1.00 79.69 101 PHE A C 1
ATOM 844 O O . PHE A 1 101 ? 14.548 -4.953 -7.323 1.00 79.69 101 PHE A O 1
ATOM 851 N N . GLY A 1 102 ? 14.952 -4.548 -5.156 1.00 70.75 102 GLY A N 1
ATOM 852 C CA . GLY A 1 102 ? 16.334 -4.095 -5.336 1.00 70.75 102 GLY A CA 1
ATOM 853 C C . GLY A 1 102 ? 17.203 -5.116 -6.073 1.00 70.75 102 GLY A C 1
ATOM 854 O O . GLY A 1 102 ? 17.909 -4.769 -7.019 1.00 70.75 102 GLY A O 1
ATOM 855 N N . VAL A 1 103 ? 17.062 -6.398 -5.725 1.00 65.94 103 VAL A N 1
ATOM 856 C CA . VAL A 1 103 ? 17.797 -7.503 -6.363 1.00 65.94 103 VAL A CA 1
ATOM 857 C C . VAL A 1 103 ? 17.398 -7.682 -7.833 1.00 65.94 103 VAL A C 1
ATOM 859 O O . VAL A 1 103 ? 18.248 -7.987 -8.670 1.00 65.94 103 VAL A O 1
ATOM 862 N N . MET A 1 104 ? 16.128 -7.448 -8.178 1.00 64.25 104 MET A N 1
ATOM 863 C CA . MET A 1 104 ? 15.647 -7.555 -9.561 1.00 64.25 104 MET A CA 1
ATOM 864 C C . MET A 1 104 ? 16.159 -6.417 -10.455 1.00 64.25 104 MET A C 1
ATOM 866 O O . MET A 1 104 ? 16.340 -6.623 -11.652 1.00 64.25 104 MET A O 1
ATOM 870 N N . ILE A 1 105 ? 16.435 -5.235 -9.890 1.00 64.38 105 ILE A N 1
ATOM 871 C CA . ILE A 1 105 ? 16.990 -4.094 -10.637 1.00 64.38 105 ILE A CA 1
ATOM 872 C C . ILE A 1 105 ? 18.472 -4.305 -10.969 1.00 64.38 105 ILE A C 1
ATOM 874 O O . ILE A 1 105 ? 18.912 -3.990 -12.080 1.00 64.38 105 ILE A O 1
ATOM 878 N N . GLU A 1 106 ? 19.256 -4.782 -9.998 1.00 63.44 106 GLU A N 1
ATOM 879 C CA . GLU A 1 106 ? 20.702 -4.999 -10.161 1.00 63.44 106 GLU A CA 1
ATOM 880 C C . GLU A 1 106 ? 21.002 -6.216 -11.043 1.00 63.44 106 GLU A C 1
ATOM 882 O O . GLU A 1 106 ? 21.996 -6.244 -11.779 1.00 63.44 106 GLU A O 1
ATOM 887 N N . GLY A 1 107 ? 20.086 -7.189 -11.045 1.00 61.53 107 GLY A N 1
ATOM 888 C CA . GLY A 1 107 ? 20.012 -8.202 -12.080 1.00 61.53 107 GLY A CA 1
ATOM 889 C C . GLY A 1 107 ? 19.816 -7.541 -13.444 1.00 61.53 107 GLY A C 1
ATOM 890 O O . GLY A 1 107 ? 18.798 -6.909 -13.731 1.00 61.53 107 GLY A O 1
ATOM 891 N N . HIS A 1 108 ? 20.782 -7.708 -14.341 1.00 60.59 108 HIS A N 1
ATOM 892 C CA . HIS A 1 108 ? 20.595 -7.393 -15.755 1.00 60.59 108 HIS A CA 1
ATOM 893 C C . HIS A 1 108 ? 19.724 -8.488 -16.372 1.00 60.59 108 HIS A C 1
ATOM 895 O O . HIS A 1 108 ? 20.200 -9.265 -17.190 1.00 60.59 108 HIS A O 1
ATOM 901 N N . ILE A 1 109 ? 18.479 -8.622 -15.907 1.00 65.38 109 ILE A N 1
ATOM 902 C CA . ILE A 1 109 ? 17.507 -9.526 -16.507 1.00 65.38 109 ILE A CA 1
ATOM 903 C C . ILE A 1 109 ? 17.113 -8.878 -17.838 1.00 65.38 109 ILE A C 1
ATOM 905 O O . ILE A 1 109 ? 16.533 -7.784 -17.810 1.00 65.38 109 ILE A O 1
ATOM 909 N N . PRO A 1 110 ? 17.500 -9.467 -18.985 1.00 67.81 110 PRO A N 1
ATOM 910 C CA . PRO A 1 110 ? 17.054 -8.974 -20.274 1.00 67.81 110 PRO A CA 1
ATOM 911 C C . PRO A 1 110 ? 15.560 -9.270 -20.391 1.00 67.81 110 PRO A C 1
ATOM 913 O O . PRO A 1 110 ? 15.119 -10.387 -20.122 1.00 67.81 110 PRO A O 1
ATOM 916 N N . LEU A 1 111 ? 14.775 -8.260 -20.751 1.00 72.75 111 LEU A N 1
ATOM 917 C CA . LEU A 1 111 ? 13.366 -8.465 -21.063 1.00 72.75 111 LEU A CA 1
ATOM 918 C C . LEU A 1 111 ? 13.266 -9.057 -22.468 1.00 72.75 111 LEU A C 1
ATOM 920 O O . LEU A 1 111 ? 13.969 -8.610 -23.372 1.00 72.75 111 LEU A O 1
ATOM 924 N N . GLU A 1 112 ? 12.394 -10.047 -22.656 1.00 77.12 112 GLU A N 1
ATOM 925 C CA . GLU A 1 112 ? 12.249 -10.751 -23.940 1.00 77.12 112 GLU A CA 1
ATOM 926 C C . GLU A 1 112 ? 11.916 -9.795 -25.097 1.00 77.12 112 GLU A C 1
ATOM 928 O O . GLU A 1 112 ? 12.406 -9.966 -26.206 1.00 77.12 112 GLU A O 1
ATOM 933 N N . HIS A 1 113 ? 11.150 -8.731 -24.841 1.00 77.00 113 HIS A N 1
ATOM 934 C CA . HIS A 1 113 ? 10.792 -7.744 -25.866 1.00 77.00 113 HIS A CA 1
ATOM 935 C C . HIS A 1 113 ? 11.944 -6.801 -26.262 1.00 77.00 113 HIS A C 1
ATOM 937 O O . HIS A 1 113 ? 11.812 -6.082 -27.249 1.00 77.00 113 HIS A O 1
ATOM 943 N N . TYR A 1 114 ? 13.065 -6.803 -25.530 1.00 75.06 114 TYR A N 1
ATOM 944 C CA . TYR A 1 114 ? 14.297 -6.122 -25.945 1.00 75.06 114 TYR A CA 1
ATOM 945 C C . TYR A 1 114 ? 15.209 -7.023 -26.790 1.00 75.06 114 TYR A C 1
ATOM 947 O O . TYR A 1 114 ? 16.242 -6.563 -27.281 1.00 75.06 114 TYR A O 1
ATOM 955 N N . GLU A 1 115 ? 14.862 -8.299 -26.987 1.00 75.31 115 GLU A N 1
ATOM 956 C CA . GLU A 1 115 ? 15.648 -9.185 -27.839 1.00 75.31 115 GLU A CA 1
ATOM 957 C C . GLU A 1 115 ? 15.599 -8.712 -29.302 1.00 75.31 115 GLU A C 1
ATOM 959 O O . GLU A 1 115 ? 14.546 -8.659 -29.934 1.00 75.31 115 GLU A O 1
ATOM 964 N N . GLY A 1 116 ? 16.765 -8.354 -29.847 1.00 73.00 116 GLY A N 1
ATOM 965 C CA . GLY A 1 116 ? 16.897 -7.874 -31.226 1.00 73.00 116 GLY A CA 1
ATOM 966 C C . GLY A 1 116 ? 16.547 -6.398 -31.436 1.00 73.00 116 GLY A C 1
ATOM 967 O O . GLY A 1 116 ? 16.606 -5.941 -32.577 1.00 73.00 116 GLY A O 1
ATOM 968 N N . LEU A 1 117 ? 16.225 -5.652 -30.373 1.00 76.38 117 LEU A N 1
ATOM 969 C CA . LEU A 1 117 ? 16.004 -4.212 -30.452 1.00 76.38 117 LEU A CA 1
ATOM 970 C C . LEU A 1 117 ? 17.339 -3.464 -30.343 1.00 76.38 117 LEU A C 1
ATOM 972 O O . LEU A 1 117 ? 18.087 -3.645 -29.381 1.00 76.38 117 LEU A O 1
ATOM 976 N N . ASP A 1 118 ? 17.626 -2.615 -31.325 1.00 75.06 118 ASP A N 1
ATOM 977 C CA . ASP A 1 118 ? 18.739 -1.672 -31.259 1.00 75.06 118 ASP A CA 1
ATOM 978 C C . ASP A 1 118 ? 18.220 -0.348 -30.684 1.00 75.06 118 ASP A C 1
ATOM 980 O O . ASP A 1 118 ? 17.479 0.380 -31.339 1.00 75.06 118 ASP A O 1
ATOM 984 N N . LEU A 1 119 ? 18.543 -0.084 -29.417 1.00 75.88 119 LEU A N 1
ATOM 985 C CA . LEU A 1 119 ? 18.117 1.121 -28.696 1.00 75.88 119 LEU A CA 1
ATOM 986 C C . LEU A 1 119 ? 19.030 2.330 -28.958 1.00 75.88 119 LEU A C 1
ATOM 988 O O . LEU A 1 119 ? 18.721 3.425 -28.496 1.00 75.88 119 LEU A O 1
ATOM 992 N N . ASP A 1 120 ? 20.139 2.142 -29.679 1.00 78.00 120 ASP A N 1
ATOM 993 C CA . ASP A 1 120 ? 21.093 3.206 -30.009 1.00 78.00 120 ASP A CA 1
ATOM 994 C C . ASP A 1 120 ? 20.831 3.812 -31.408 1.00 78.00 120 ASP A C 1
ATOM 996 O O . ASP A 1 120 ? 21.650 4.581 -31.923 1.00 78.00 120 ASP A O 1
ATOM 1000 N N . VAL A 1 121 ? 19.695 3.472 -32.031 1.00 81.88 121 VAL A N 1
ATOM 1001 C CA . VAL A 1 121 ? 19.293 3.967 -33.354 1.00 81.88 121 VAL A CA 1
ATOM 1002 C C . VAL A 1 121 ? 19.078 5.482 -33.318 1.00 81.88 121 VAL A C 1
ATOM 1004 O O . VAL A 1 121 ? 18.427 6.023 -32.426 1.00 81.88 121 VAL A O 1
ATOM 1007 N N . THR A 1 122 ? 19.636 6.183 -34.304 1.00 85.44 122 THR A N 1
ATOM 1008 C CA . THR A 1 122 ? 19.473 7.636 -34.442 1.00 85.44 122 THR A CA 1
ATOM 1009 C C . THR A 1 122 ? 18.232 7.995 -35.258 1.00 85.44 122 THR A C 1
ATOM 1011 O O . THR A 1 122 ? 17.816 7.239 -36.132 1.00 85.44 122 THR A O 1
ATOM 1014 N N . GLU A 1 123 ? 17.692 9.200 -35.055 1.00 84.00 123 GLU A N 1
ATOM 1015 C CA . GLU A 1 123 ? 16.559 9.737 -35.837 1.00 84.00 123 GLU A CA 1
ATOM 1016 C C . GLU A 1 123 ? 16.820 9.663 -37.356 1.00 84.00 123 GLU A C 1
ATOM 1018 O O . GLU A 1 123 ? 15.965 9.271 -38.145 1.00 84.00 123 GLU A O 1
ATOM 1023 N N . GLU A 1 124 ? 18.060 9.926 -37.778 1.00 86.38 124 GLU A N 1
ATOM 1024 C CA . GLU A 1 124 ? 18.476 9.815 -39.181 1.00 86.38 124 GLU A CA 1
ATOM 1025 C C . GLU A 1 124 ? 18.393 8.376 -39.719 1.00 86.38 124 GLU A C 1
ATOM 1027 O O . GLU A 1 124 ? 18.112 8.167 -40.903 1.00 86.38 124 GLU A O 1
ATOM 1032 N N . GLN A 1 125 ? 18.664 7.376 -38.875 1.00 85.12 125 GLN A N 1
ATOM 1033 C CA . GLN A 1 125 ? 18.551 5.961 -39.227 1.00 85.12 125 GLN A CA 1
ATOM 1034 C C . GLN A 1 125 ? 17.084 5.517 -39.272 1.00 85.12 125 GLN A C 1
ATOM 1036 O O . GLN A 1 125 ? 16.717 4.801 -40.209 1.00 85.12 125 GLN A O 1
ATOM 1041 N N . GLU A 1 126 ? 16.242 5.985 -38.346 1.00 86.38 126 GLU A N 1
ATOM 1042 C CA . GLU A 1 126 ? 14.787 5.765 -38.387 1.00 86.38 126 GLU A CA 1
ATOM 1043 C C . GLU A 1 126 ? 14.190 6.315 -39.692 1.00 86.38 126 GLU A C 1
ATOM 1045 O O . GLU A 1 126 ? 13.545 5.580 -40.442 1.00 86.38 126 GLU A O 1
ATOM 1050 N N . ASP A 1 127 ? 14.542 7.548 -40.065 1.00 90.56 127 ASP A N 1
ATOM 1051 C CA . ASP A 1 127 ? 14.114 8.196 -41.311 1.00 90.56 127 ASP A CA 1
ATOM 1052 C C . ASP A 1 127 ? 14.495 7.405 -42.575 1.00 90.56 127 ASP A C 1
ATOM 1054 O O . ASP A 1 127 ? 13.832 7.467 -43.622 1.00 90.56 127 ASP A O 1
ATOM 1058 N N . VAL A 1 128 ? 15.633 6.707 -42.553 1.00 92.00 128 VAL A N 1
ATOM 1059 C CA . VAL A 1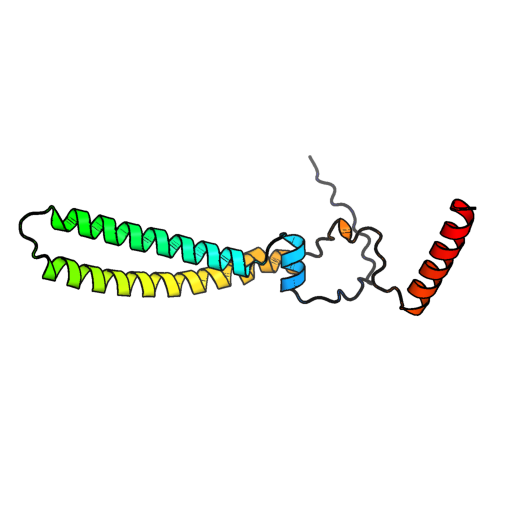 128 ? 16.053 5.845 -43.665 1.00 92.00 128 VAL A CA 1
ATOM 1060 C C . VAL A 1 128 ? 15.169 4.601 -43.740 1.00 92.00 128 VAL A C 1
ATOM 1062 O O . VAL A 1 128 ? 14.737 4.237 -44.841 1.00 92.00 128 VAL A O 1
ATOM 1065 N N . VAL A 1 129 ? 14.878 3.974 -42.599 1.00 89.38 129 VAL A N 1
ATOM 1066 C CA . VAL A 1 129 ? 14.013 2.790 -42.518 1.00 89.38 129 VAL A CA 1
ATOM 1067 C C . VAL A 1 129 ? 12.585 3.132 -42.941 1.00 89.38 129 VAL A C 1
ATOM 1069 O O . VAL A 1 129 ? 12.023 2.429 -43.783 1.00 89.38 129 VAL A O 1
ATOM 1072 N N . ASP A 1 130 ? 12.037 4.255 -42.485 1.00 92.06 130 ASP A N 1
ATOM 1073 C CA . ASP A 1 130 ? 10.688 4.709 -42.836 1.00 92.06 130 ASP A CA 1
ATOM 1074 C C . ASP A 1 130 ? 10.534 4.967 -44.335 1.00 92.06 130 ASP A C 1
ATOM 1076 O O . ASP A 1 130 ? 9.587 4.504 -44.985 1.00 92.06 130 ASP A O 1
ATOM 1080 N N . ARG A 1 131 ? 11.520 5.634 -44.946 1.00 92.00 131 ARG A N 1
ATOM 1081 C CA . ARG A 1 131 ? 11.537 5.838 -46.402 1.00 92.00 131 ARG A CA 1
ATOM 1082 C C . ARG A 1 131 ? 11.622 4.515 -47.165 1.00 92.00 131 ARG A C 1
ATOM 1084 O O . ARG A 1 131 ? 11.005 4.385 -48.230 1.00 92.00 131 ARG A O 1
ATOM 1091 N N . ALA A 1 132 ? 12.369 3.538 -46.654 1.00 91.31 132 ALA A N 1
ATOM 1092 C CA . ALA A 1 132 ? 12.476 2.210 -47.255 1.00 91.31 132 ALA A CA 1
ATOM 1093 C C . ALA A 1 132 ? 11.172 1.400 -47.119 1.00 91.31 132 ALA A C 1
ATOM 1095 O O . ALA A 1 132 ? 10.762 0.736 -48.081 1.00 91.31 132 ALA A O 1
ATOM 1096 N N . LEU A 1 133 ? 10.487 1.508 -45.979 1.00 91.69 133 LEU A N 1
ATOM 1097 C CA . LEU A 1 133 ? 9.165 0.930 -45.735 1.00 91.69 133 LEU A CA 1
ATOM 1098 C C . LEU A 1 133 ? 8.125 1.502 -46.698 1.00 91.69 133 LEU A C 1
ATOM 1100 O O . LEU A 1 133 ? 7.459 0.740 -47.399 1.00 91.69 133 LEU A O 1
ATOM 1104 N N . GLU A 1 134 ? 8.046 2.826 -46.833 1.00 92.56 134 GLU A N 1
ATOM 1105 C CA . GLU A 1 134 ? 7.072 3.471 -47.724 1.00 92.56 134 GLU A CA 1
ATOM 1106 C C . GLU A 1 134 ? 7.358 3.173 -49.205 1.00 92.56 134 GLU A C 1
ATOM 1108 O O . GLU A 1 134 ? 6.451 3.051 -50.035 1.00 92.56 134 GLU A O 1
ATOM 1113 N N . LYS A 1 135 ? 8.634 3.011 -49.577 1.00 92.94 135 LYS A N 1
ATOM 1114 C CA . LYS A 1 135 ? 9.004 2.543 -50.918 1.00 92.94 135 LYS A CA 1
ATOM 1115 C C . LYS A 1 135 ? 8.541 1.103 -51.154 1.00 92.94 135 LYS A C 1
ATOM 1117 O O . LYS A 1 135 ? 7.949 0.834 -52.195 1.00 92.94 135 LYS A O 1
ATOM 1122 N N . SER A 1 136 ? 8.774 0.203 -50.203 1.00 91.81 136 SER A N 1
ATOM 1123 C CA . SER A 1 136 ? 8.371 -1.206 -50.305 1.00 91.81 136 SER A CA 1
ATOM 1124 C C . SER A 1 136 ? 6.849 -1.363 -50.330 1.00 91.81 136 SER A C 1
ATOM 1126 O O . SER A 1 136 ? 6.316 -2.087 -51.167 1.00 91.81 136 SER A O 1
ATOM 1128 N N . ARG A 1 137 ? 6.131 -0.603 -49.496 1.00 91.06 137 ARG A N 1
ATOM 1129 C CA . ARG A 1 137 ? 4.664 -0.543 -49.477 1.00 91.06 137 ARG A CA 1
ATOM 1130 C C . ARG A 1 137 ? 4.088 -0.169 -50.842 1.00 91.06 137 ARG A C 1
ATOM 1132 O O . ARG A 1 137 ? 3.165 -0.827 -51.313 1.00 91.06 137 ARG A O 1
ATOM 1139 N N . ARG A 1 138 ? 4.653 0.850 -51.499 1.00 90.44 138 ARG A N 1
ATOM 1140 C CA . ARG A 1 138 ? 4.229 1.264 -52.848 1.00 90.44 138 ARG A CA 1
ATOM 1141 C C . ARG A 1 138 ? 4.437 0.181 -53.904 1.00 90.44 138 ARG A C 1
ATOM 1143 O O . ARG A 1 138 ? 3.650 0.123 -54.836 1.00 90.44 138 ARG A O 1
ATOM 1150 N N . VAL A 1 139 ? 5.461 -0.662 -53.761 1.00 91.06 139 VAL A N 1
ATOM 1151 C CA . VAL A 1 139 ? 5.709 -1.788 -54.678 1.00 91.06 139 VAL A CA 1
ATOM 1152 C C . VAL A 1 139 ? 4.708 -2.922 -54.461 1.00 91.06 139 VAL A C 1
ATOM 1154 O O . VAL A 1 139 ? 4.276 -3.523 -55.430 1.00 91.06 139 VAL A O 1
ATOM 1157 N N . VAL A 1 140 ? 4.328 -3.215 -53.215 1.00 89.44 140 VAL A N 1
ATOM 1158 C CA . VAL A 1 140 ? 3.375 -4.299 -52.900 1.00 89.44 140 VAL A CA 1
ATOM 1159 C C . VAL A 1 140 ? 1.932 -3.942 -53.283 1.00 89.44 140 VAL A C 1
ATOM 1161 O O . VAL A 1 140 ? 1.145 -4.830 -53.592 1.00 89.44 140 VAL A O 1
ATOM 1164 N N . LEU A 1 141 ? 1.570 -2.657 -53.238 1.00 84.81 141 LEU A N 1
ATOM 1165 C CA . LEU A 1 141 ? 0.226 -2.174 -53.582 1.00 84.81 141 LEU A CA 1
ATOM 1166 C C . LEU A 1 141 ? 0.010 -1.919 -55.087 1.00 84.81 141 LEU A C 1
ATOM 1168 O O . LEU A 1 141 ? -1.121 -1.621 -55.472 1.00 84.81 141 LEU A O 1
ATOM 1172 N N . ALA A 1 142 ? 1.068 -1.975 -55.901 1.00 64.56 142 ALA A N 1
ATOM 1173 C CA . ALA A 1 142 ? 1.031 -1.773 -57.352 1.00 64.56 142 ALA A CA 1
ATOM 1174 C C . ALA A 1 142 ? 0.934 -3.111 -58.096 1.00 64.56 142 ALA A C 1
ATOM 1176 O O . ALA A 1 142 ? 0.216 -3.144 -59.121 1.00 64.56 142 ALA A O 1
#

InterPro domains:
  IPR008685 Centromere protein Mis12 [PF05859] (25-138)
  IPR008685 Centromere protein Mis12 [PTHR14527] (21-134)

Foldseek 3Di:
DDPDDPPDPPPVPDDPDPDDLQVVLCVVVVHGLVVVLVVVLVVVVVVVVVVLVVVLVVVVVDPPDDNVNSVVVSVVVVVVVVVVSVVVSVVVSVCCVVPVSVVVSVPPPDDPVCVPDDPVDDPVNVVVVVVVVVVVVVVVVD

Organism: NCBI:txid1195481

Secondary structure (DSSP, 8-state):
-----------S-----SS-HHHHHHHHHSS-HHHHHHHHHHHHHHHHHHHHHHHHHHHTTSTT--HHHHHHHHHHHHHHHHHHHHHHHHHHHHHIIIIIIHHHHHS----GGGTT--TT--HHHHHHHHHHHHHHHHHHT-

Radius of gyration: 27.89 Å; chains: 1; bounding box: 54×42×90 Å